Protein AF-A0A0F9FP12-F1 (afdb_monomer_lite)

InterPro domains:
  IPR004843 Calcineurin-like, phosphoesterase domain [PF00149] (8-113)
  IPR029052 Metallo-dependent phosphatase-like [G3DSA:3.60.21.10] (6-139)
  IPR029052 Metallo-dependent phosphatase-like [SSF56300] (8-132)

Radius of gyration: 15.62 Å; chains: 1; bounding box: 37×30×53 Å

pLDDT: mean 89.85, std 11.77, range [46.78, 98.56]

Organism: NCBI:txid412755

Sequence (145 aa):
MRGGYHAVILSDVHVDRKGTTSEYRVAKNYIKRNKPDKIVLAGDFAENEPLSHWLLSKKVRIKSSTHKDECSAIKKELDFLQKHCGQLIYLEGNHENWTLQYLEEHPELEGIIDYPSMLNLDERGVEWVPQHELYWLGKLAVTHG

Structure (mmCIF, N/CA/C/O backbone):
data_AF-A0A0F9FP12-F1
#
_entry.id   AF-A0A0F9FP12-F1
#
loop_
_atom_site.group_PDB
_atom_site.id
_atom_site.type_symbol
_atom_site.label_atom_id
_atom_site.label_alt_id
_atom_site.label_comp_id
_atom_site.label_asym_id
_atom_site.label_entity_id
_atom_site.label_seq_id
_atom_site.pdbx_PDB_ins_code
_atom_site.Cartn_x
_atom_site.Cartn_y
_atom_site.Cartn_z
_atom_site.occupancy
_atom_site.B_iso_or_equiv
_atom_site.auth_seq_id
_atom_site.auth_comp_id
_atom_site.auth_asym_id
_atom_site.auth_atom_id
_atom_site.pdbx_PDB_model_num
ATOM 1 N N .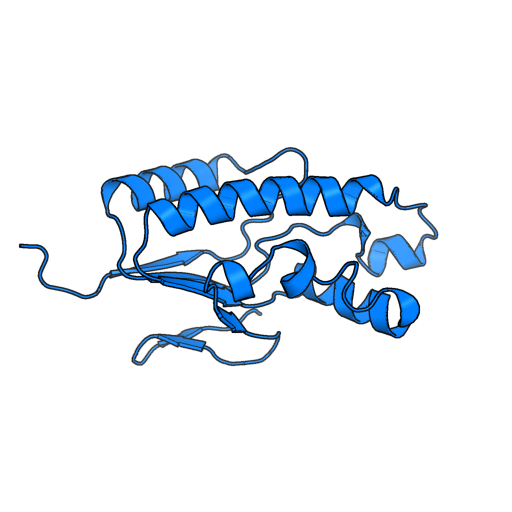 MET A 1 1 ? -15.303 3.713 27.705 1.00 46.78 1 MET A N 1
ATOM 2 C CA . MET A 1 1 ? -14.960 2.573 26.827 1.00 46.78 1 MET A CA 1
ATOM 3 C C . MET A 1 1 ? -15.576 2.862 25.467 1.00 46.78 1 MET A C 1
ATOM 5 O O . MET A 1 1 ? -16.754 3.195 25.447 1.00 46.78 1 MET A O 1
ATOM 9 N N . ARG A 1 2 ? -14.812 2.855 24.366 1.00 56.12 2 ARG A N 1
ATOM 10 C CA . ARG A 1 2 ? -15.412 2.955 23.023 1.00 56.12 2 ARG A CA 1
ATOM 11 C C . ARG A 1 2 ? -16.022 1.589 22.706 1.00 56.12 2 ARG A C 1
ATOM 13 O O . ARG A 1 2 ? -15.288 0.619 22.593 1.00 56.12 2 ARG A O 1
ATOM 20 N N . GLY A 1 3 ? -17.350 1.509 22.712 1.00 62.91 3 GLY A N 1
ATOM 21 C CA . GLY A 1 3 ? -18.097 0.296 22.388 1.00 62.91 3 GLY A CA 1
ATOM 22 C C . GLY A 1 3 ? -18.523 0.346 20.929 1.00 62.91 3 GLY A C 1
ATOM 23 O O . GLY A 1 3 ? -19.488 1.029 20.603 1.00 62.91 3 GLY A O 1
ATOM 24 N N . GLY A 1 4 ? -17.778 -0.325 20.059 1.00 82.00 4 GLY A N 1
ATOM 25 C CA . GLY A 1 4 ? -18.050 -0.396 18.626 1.00 82.00 4 GLY A CA 1
ATOM 26 C C . GLY A 1 4 ? -16.798 -0.807 17.862 1.00 82.00 4 GLY A C 1
ATOM 27 O O . GLY A 1 4 ? -15.695 -0.571 18.339 1.00 82.00 4 GLY A O 1
ATOM 28 N N . TYR A 1 5 ? -16.978 -1.437 16.704 1.00 89.62 5 TYR A N 1
ATOM 29 C CA . TYR A 1 5 ? -15.904 -1.706 15.750 1.00 89.62 5 TYR A CA 1
ATOM 30 C C . TYR A 1 5 ? -15.767 -0.502 14.815 1.00 89.62 5 TYR A C 1
ATOM 32 O O . TYR A 1 5 ? -16.754 -0.080 14.209 1.00 89.62 5 TYR A O 1
ATOM 40 N N . HIS A 1 6 ? -14.570 0.066 14.711 1.00 93.75 6 HIS A N 1
ATOM 41 C CA . HIS A 1 6 ? -14.295 1.260 13.919 1.00 93.75 6 HIS A CA 1
ATOM 42 C C . HIS A 1 6 ? -13.341 0.923 12.779 1.00 93.75 6 HIS A C 1
ATOM 44 O O . HIS A 1 6 ? -12.194 0.540 13.006 1.00 93.75 6 HIS A O 1
ATOM 50 N N . ALA A 1 7 ? -13.794 1.145 11.551 1.00 96.75 7 ALA A N 1
ATOM 51 C CA . ALA A 1 7 ? -12.960 1.034 10.368 1.00 96.75 7 ALA A CA 1
ATOM 52 C C . ALA A 1 7 ? -12.808 2.391 9.679 1.00 96.75 7 ALA A C 1
ATOM 54 O O . ALA A 1 7 ? -13.719 3.221 9.711 1.00 96.75 7 ALA A O 1
ATOM 55 N N . VAL A 1 8 ? -11.657 2.602 9.047 1.00 97.88 8 VAL A N 1
ATOM 56 C CA . VAL A 1 8 ? -11.418 3.713 8.121 1.00 97.88 8 VAL A CA 1
ATOM 57 C C . VAL A 1 8 ? -11.135 3.121 6.748 1.00 97.88 8 VAL A C 1
ATOM 59 O O . VAL A 1 8 ? -10.309 2.222 6.626 1.00 97.88 8 VAL A O 1
ATOM 62 N N . ILE A 1 9 ? -11.820 3.629 5.731 1.00 98.00 9 ILE A N 1
ATOM 63 C CA . ILE A 1 9 ? -11.599 3.259 4.334 1.00 98.00 9 ILE A CA 1
ATOM 64 C C . ILE A 1 9 ? -10.950 4.462 3.651 1.00 98.00 9 ILE A C 1
ATOM 66 O O . ILE A 1 9 ? -11.430 5.587 3.805 1.00 98.00 9 ILE A O 1
ATOM 70 N N . LEU A 1 10 ? -9.838 4.229 2.964 1.00 97.88 10 LEU A N 1
ATOM 71 C CA . LEU A 1 10 ? -9.094 5.222 2.198 1.00 97.88 10 LEU A CA 1
ATOM 72 C C . LEU A 1 10 ? -9.067 4.755 0.747 1.00 97.88 10 LEU A C 1
ATOM 74 O O . LEU A 1 10 ? -8.600 3.654 0.499 1.00 97.88 10 LEU A O 1
ATOM 78 N N . SER A 1 11 ? -9.557 5.573 -0.173 1.00 96.06 11 SER A N 1
ATOM 79 C CA . SER A 1 11 ? -9.579 5.294 -1.614 1.00 96.06 11 SER A CA 1
ATOM 80 C C . SER A 1 11 ? -8.798 6.389 -2.325 1.00 96.06 11 SER A C 1
ATOM 82 O O . SER A 1 11 ? -8.838 7.530 -1.844 1.00 96.06 11 SER A O 1
ATOM 84 N N . ASP A 1 12 ? -8.110 6.051 -3.417 1.00 96.12 12 ASP A N 1
ATOM 85 C CA . ASP A 1 12 ? -7.528 7.020 -4.357 1.00 96.12 12 ASP A CA 1
ATOM 86 C C . ASP A 1 12 ? -6.625 8.041 -3.641 1.00 96.12 12 ASP A C 1
ATOM 88 O O . ASP A 1 12 ? -6.796 9.263 -3.715 1.00 96.12 12 ASP A O 1
ATOM 92 N N . VAL A 1 13 ? -5.685 7.535 -2.836 1.00 96.56 13 VAL A N 1
ATOM 93 C CA . VAL A 1 13 ? -4.777 8.387 -2.048 1.00 96.56 13 VAL A CA 1
ATOM 94 C C . VAL A 1 13 ? -3.612 8.892 -2.895 1.00 96.56 13 VAL A C 1
ATOM 96 O O . VAL A 1 13 ? -3.126 9.995 -2.622 1.00 96.56 13 VAL A O 1
ATOM 99 N N . HIS A 1 14 ? -3.183 8.119 -3.899 1.00 95.00 14 HIS A N 1
ATOM 100 C CA . HIS A 1 14 ? -2.146 8.501 -4.861 1.00 95.00 14 HIS A CA 1
ATOM 101 C C . HIS A 1 14 ? -0.844 8.989 -4.200 1.00 95.00 14 HIS A C 1
ATOM 103 O O . HIS A 1 14 ? -0.394 10.125 -4.379 1.00 95.00 14 HIS A O 1
ATOM 109 N N . VAL A 1 15 ? -0.235 8.138 -3.369 1.00 94.44 15 VAL A N 1
ATOM 110 C CA . VAL A 1 15 ? 1.094 8.396 -2.802 1.00 94.44 15 VAL A CA 1
ATOM 111 C C . VAL A 1 15 ? 2.132 8.272 -3.913 1.00 94.44 15 VAL A C 1
ATOM 113 O O . VAL A 1 15 ? 2.321 7.197 -4.481 1.00 94.44 15 VAL A O 1
ATOM 116 N N . ASP A 1 16 ? 2.848 9.365 -4.171 1.00 90.38 16 ASP A N 1
ATOM 117 C CA . ASP A 1 16 ? 3.940 9.415 -5.138 1.00 90.38 16 ASP A CA 1
ATOM 118 C C . ASP A 1 16 ? 5.302 9.556 -4.429 1.00 90.38 16 ASP A C 1
ATOM 120 O O . ASP A 1 16 ? 5.424 9.687 -3.205 1.00 90.38 16 ASP A O 1
ATOM 124 N N . ARG A 1 17 ? 6.382 9.594 -5.214 1.00 85.94 17 ARG A N 1
ATOM 125 C CA . ARG A 1 17 ? 7.741 9.832 -4.688 1.00 85.94 17 ARG A CA 1
ATOM 126 C C . ARG A 1 17 ? 7.929 11.181 -3.973 1.00 85.94 17 ARG A C 1
ATOM 128 O O . ARG A 1 17 ? 8.894 11.339 -3.225 1.00 85.94 17 ARG A O 1
ATOM 135 N N . LYS A 1 18 ? 7.095 12.190 -4.253 1.00 86.06 18 LYS A N 1
ATOM 136 C CA . LYS A 1 18 ? 7.141 13.512 -3.600 1.00 86.06 18 LYS A CA 1
ATOM 137 C C . LYS A 1 18 ? 6.404 13.479 -2.260 1.00 86.06 18 LYS A C 1
ATOM 139 O O . LYS A 1 18 ? 6.625 14.365 -1.431 1.00 86.06 18 LYS A O 1
ATOM 144 N N . GLY A 1 19 ? 5.599 12.447 -2.022 1.00 85.75 19 GLY A N 1
ATOM 145 C CA . GLY A 1 19 ? 4.961 12.137 -0.757 1.00 85.75 19 GLY A CA 1
ATOM 146 C C . GLY A 1 19 ? 3.446 12.134 -0.888 1.00 85.75 19 GLY A C 1
ATOM 147 O O . GLY A 1 19 ? 2.880 11.532 -1.789 1.00 85.75 19 GLY A O 1
ATOM 148 N N . THR A 1 20 ? 2.781 12.775 0.070 1.00 90.81 20 THR A N 1
ATOM 149 C CA . THR A 1 20 ? 1.327 12.690 0.213 1.00 90.81 20 THR A CA 1
ATOM 150 C C . THR A 1 20 ? 0.639 14.039 0.074 1.00 90.81 20 THR A C 1
ATOM 152 O O . THR A 1 20 ? 1.201 15.075 0.446 1.00 90.81 20 THR A O 1
ATOM 155 N N . THR A 1 21 ? -0.630 14.015 -0.320 1.00 91.00 21 THR A N 1
ATOM 156 C CA . THR A 1 21 ? -1.489 15.199 -0.442 1.00 91.00 21 THR A CA 1
ATOM 157 C C . THR A 1 21 ? -1.837 15.846 0.904 1.00 91.00 21 THR A C 1
ATOM 159 O O . THR A 1 21 ? -1.604 15.303 1.992 1.00 91.00 21 THR A O 1
ATOM 162 N N . SER A 1 22 ? -2.391 17.060 0.853 1.00 92.19 22 SER A N 1
ATOM 163 C CA . SER A 1 22 ? -2.772 17.810 2.051 1.00 92.19 22 SER A CA 1
ATOM 164 C C . SER A 1 22 ? -4.004 17.227 2.750 1.00 92.19 22 SER A C 1
ATOM 166 O O . SER A 1 22 ? -4.091 17.245 3.979 1.00 92.19 22 SER A O 1
ATOM 168 N N . GLU A 1 23 ? -4.887 16.652 1.948 1.00 92.94 23 GLU A N 1
ATOM 169 C CA . GLU A 1 23 ? -6.145 15.990 2.237 1.00 92.94 23 GLU A CA 1
ATOM 170 C C . GLU A 1 23 ? -5.872 14.711 3.026 1.00 92.94 23 GLU A C 1
ATOM 172 O O . GLU A 1 23 ? -6.403 14.517 4.124 1.00 92.94 23 GLU A O 1
ATOM 177 N N . TYR A 1 24 ? -4.920 13.901 2.553 1.00 96.12 24 TYR A N 1
ATOM 178 C CA . TYR A 1 24 ? -4.503 12.702 3.268 1.00 96.12 24 TYR A CA 1
ATOM 179 C C . TYR A 1 24 ? -3.909 13.021 4.648 1.00 96.12 24 TYR A C 1
ATOM 181 O O . TYR A 1 24 ? -4.150 12.294 5.612 1.00 96.12 24 TYR A O 1
ATOM 189 N N . ARG A 1 25 ? -3.226 14.164 4.833 1.00 94.94 25 ARG A N 1
ATOM 190 C CA . ARG A 1 25 ? -2.749 14.571 6.175 1.00 94.94 25 ARG A CA 1
ATOM 191 C C . ARG A 1 25 ? -3.893 14.786 7.170 1.00 94.94 25 ARG A C 1
ATOM 193 O O . ARG A 1 25 ? -3.712 14.533 8.364 1.00 94.94 25 ARG A O 1
ATOM 200 N N . VAL A 1 26 ? -5.067 15.228 6.715 1.00 96.69 26 VAL A N 1
ATOM 201 C CA . VAL A 1 26 ? -6.259 15.346 7.572 1.00 96.69 26 VAL A CA 1
ATOM 202 C C . VAL A 1 26 ? -6.739 13.958 7.996 1.00 96.69 26 VAL A C 1
ATOM 204 O O . VAL A 1 26 ? -6.952 13.730 9.191 1.00 96.69 26 VAL A O 1
ATOM 207 N N . ALA A 1 27 ? -6.806 13.007 7.059 1.00 97.38 27 ALA A N 1
ATOM 208 C CA . ALA A 1 27 ? -7.134 11.613 7.354 1.00 97.38 27 ALA A CA 1
ATOM 209 C C . ALA A 1 27 ? -6.129 10.981 8.337 1.00 97.38 27 ALA A C 1
ATOM 211 O O . ALA A 1 27 ? -6.533 10.395 9.343 1.00 97.38 27 ALA A O 1
ATOM 212 N N . LYS A 1 28 ? -4.819 11.201 8.148 1.00 98.00 28 LYS A N 1
ATOM 213 C CA . LYS A 1 28 ? -3.766 10.760 9.085 1.00 98.00 28 LYS A CA 1
ATOM 214 C C . LYS A 1 28 ? -3.985 11.301 10.498 1.00 98.00 28 LYS A C 1
ATOM 216 O O . LYS A 1 28 ? -3.848 10.565 11.476 1.00 98.00 28 LYS A O 1
ATOM 221 N N . ASN A 1 29 ? -4.358 12.574 10.634 1.00 97.94 29 ASN A N 1
ATOM 222 C CA . ASN A 1 29 ? -4.670 13.159 11.940 1.00 97.94 29 ASN A CA 1
ATOM 223 C C . ASN A 1 29 ? -5.894 12.501 12.592 1.00 97.94 29 ASN A C 1
ATOM 225 O O . ASN A 1 29 ? -5.884 12.269 13.804 1.00 97.94 29 ASN A O 1
ATOM 229 N N . TYR A 1 30 ? -6.924 12.175 11.808 1.00 97.62 30 TYR A N 1
ATOM 230 C CA . TYR A 1 30 ? -8.081 11.424 12.291 1.00 97.62 30 TYR A CA 1
ATOM 231 C C . TYR A 1 30 ? -7.683 10.017 12.757 1.00 97.62 30 TYR A C 1
ATOM 233 O O . TYR A 1 30 ? -8.012 9.643 13.885 1.00 97.62 30 TYR A O 1
ATOM 241 N N . ILE A 1 31 ? -6.925 9.275 11.944 1.00 98.12 31 ILE A N 1
ATOM 242 C CA . ILE A 1 31 ? -6.434 7.921 12.245 1.00 98.12 31 ILE A CA 1
ATOM 243 C C . ILE A 1 31 ? -5.605 7.924 13.532 1.00 98.12 31 ILE A C 1
ATOM 245 O O . ILE A 1 31 ? -5.899 7.177 14.462 1.00 98.12 31 ILE A O 1
ATOM 249 N N . LYS A 1 32 ? -4.639 8.840 13.654 1.00 98.00 32 LYS A N 1
ATOM 250 C CA . LYS A 1 32 ? -3.778 8.960 14.840 1.00 98.00 32 LYS A CA 1
ATOM 251 C C . LYS A 1 32 ? -4.567 9.203 16.130 1.00 98.00 32 LYS A C 1
ATOM 253 O O . LYS A 1 32 ? -4.201 8.679 17.182 1.00 98.00 32 LYS A O 1
ATOM 258 N N . ARG A 1 33 ? -5.620 10.026 16.066 1.00 97.19 33 ARG A N 1
ATOM 259 C CA . ARG A 1 33 ? -6.465 10.366 17.224 1.00 97.19 33 ARG A CA 1
ATOM 260 C C . ARG A 1 33 ? -7.426 9.242 17.588 1.00 97.19 33 ARG A C 1
ATOM 262 O O . ARG A 1 33 ? -7.670 9.021 18.769 1.00 97.19 33 ARG A O 1
ATOM 269 N N . ASN A 1 34 ? -7.995 8.574 16.587 1.00 96.00 34 ASN A N 1
ATOM 270 C CA . ASN A 1 34 ? -9.095 7.639 16.794 1.00 96.00 34 ASN A CA 1
ATOM 271 C C . ASN A 1 34 ? -8.670 6.179 16.886 1.00 96.00 34 ASN A C 1
ATOM 273 O O . ASN A 1 34 ? -9.420 5.419 17.489 1.00 96.00 34 ASN A O 1
ATOM 277 N N . LYS A 1 35 ? -7.502 5.830 16.337 1.00 96.69 35 LYS A N 1
ATOM 278 C CA . LYS A 1 35 ? -6.926 4.483 16.307 1.00 96.69 35 LYS A CA 1
ATOM 279 C C . LYS A 1 35 ? -7.953 3.412 15.909 1.00 96.69 35 LYS A C 1
ATOM 281 O O . LYS A 1 35 ? -8.401 2.673 16.783 1.00 96.69 35 LYS A O 1
ATOM 286 N N . PRO A 1 36 ? -8.394 3.385 14.638 1.00 97.25 36 PRO A N 1
ATOM 287 C CA . PRO A 1 36 ? -9.400 2.426 14.193 1.00 97.25 36 PRO A CA 1
ATOM 288 C C . PRO A 1 36 ? -8.916 0.981 14.362 1.00 97.25 36 PRO A C 1
ATOM 290 O O . PRO A 1 36 ? -7.723 0.694 14.279 1.00 97.25 36 PRO A O 1
ATOM 293 N N . ASP A 1 37 ? -9.855 0.059 14.539 1.00 97.50 37 ASP A N 1
ATOM 294 C CA . ASP A 1 37 ? -9.566 -1.374 14.603 1.00 97.50 37 ASP A CA 1
ATOM 295 C C . ASP A 1 37 ? -9.049 -1.882 13.255 1.00 97.50 37 ASP A C 1
ATOM 297 O O . ASP A 1 37 ? -8.182 -2.754 13.208 1.00 97.50 37 ASP A O 1
ATOM 301 N N . LYS A 1 38 ? -9.544 -1.299 12.156 1.00 97.69 38 LYS A N 1
ATOM 302 C CA . LYS A 1 38 ? -9.143 -1.658 10.798 1.00 97.69 38 LYS A CA 1
ATOM 303 C C . LYS A 1 38 ? -8.991 -0.451 9.885 1.00 97.69 38 LYS A C 1
ATOM 305 O O . LYS A 1 38 ? -9.777 0.496 9.947 1.00 97.69 38 LYS A O 1
ATOM 310 N N . ILE A 1 39 ? -7.999 -0.513 9.010 1.00 98.56 39 ILE A N 1
ATOM 311 C CA . ILE A 1 39 ? -7.864 0.378 7.862 1.00 98.56 39 ILE A CA 1
ATOM 312 C C . ILE A 1 39 ? -7.936 -0.466 6.595 1.00 98.56 39 ILE A C 1
ATOM 314 O O . ILE A 1 39 ? -7.295 -1.512 6.516 1.00 98.56 39 ILE A O 1
ATOM 318 N N . VAL A 1 40 ? -8.728 -0.013 5.628 1.00 98.44 40 VAL A N 1
ATOM 319 C CA . VAL A 1 40 ? -8.822 -0.601 4.290 1.00 98.44 40 VAL A CA 1
ATOM 320 C C . VAL A 1 40 ? -8.338 0.444 3.293 1.00 98.44 40 VAL A C 1
ATOM 322 O O . VAL A 1 40 ? -8.938 1.514 3.196 1.00 98.44 40 VAL A O 1
ATOM 325 N N . LEU A 1 41 ? -7.245 0.152 2.594 1.00 98.44 41 LEU A N 1
ATOM 326 C CA . LEU A 1 41 ? -6.831 0.882 1.398 1.00 98.44 41 LEU A CA 1
ATOM 327 C C . LEU A 1 41 ? -7.620 0.277 0.238 1.00 98.44 41 LEU A C 1
ATOM 329 O O . LEU A 1 41 ? -7.439 -0.896 -0.059 1.00 98.44 41 LEU A O 1
ATOM 333 N N . ALA A 1 42 ? -8.559 1.025 -0.322 1.00 97.62 42 ALA A N 1
ATOM 334 C CA . ALA A 1 42 ? -9.566 0.556 -1.267 1.00 97.62 42 ALA A CA 1
ATOM 335 C C . ALA A 1 42 ? -9.151 0.787 -2.730 1.00 97.62 42 ALA A C 1
ATOM 337 O O . ALA A 1 42 ? -9.992 1.164 -3.533 1.00 97.62 42 ALA A O 1
ATOM 338 N N . GLY A 1 43 ? -7.876 0.553 -3.047 1.00 96.75 43 GLY A N 1
ATOM 339 C CA . GLY A 1 43 ? -7.298 0.808 -4.366 1.00 96.75 43 GLY A CA 1
ATOM 340 C C . GLY A 1 43 ? -6.646 2.183 -4.508 1.00 96.75 43 GLY A C 1
ATOM 341 O O . GLY A 1 43 ? -6.898 3.101 -3.716 1.00 96.75 43 GLY A O 1
ATOM 342 N N . ASP A 1 44 ? -5.756 2.278 -5.499 1.00 96.38 44 ASP A N 1
ATOM 343 C CA . ASP A 1 44 ? -5.056 3.488 -5.940 1.00 96.38 44 ASP A CA 1
ATOM 344 C C . ASP A 1 44 ? -4.406 4.253 -4.774 1.00 96.38 44 ASP A C 1
ATOM 346 O O . ASP A 1 44 ? -4.499 5.477 -4.609 1.00 96.38 44 ASP A O 1
ATOM 350 N N . PHE A 1 45 ? -3.743 3.501 -3.895 1.00 97.12 45 PHE A N 1
ATOM 351 C CA . PHE A 1 45 ? -2.963 4.091 -2.815 1.00 97.12 45 PHE A CA 1
ATOM 352 C C . PHE A 1 45 ? -1.583 4.528 -3.314 1.00 97.12 45 PHE A C 1
ATOM 354 O O . PHE A 1 45 ? -1.033 5.505 -2.805 1.00 97.12 45 PHE A O 1
ATOM 361 N N . ALA A 1 46 ? -1.042 3.840 -4.313 1.00 94.75 46 ALA A N 1
ATOM 362 C CA . ALA A 1 46 ? 0.134 4.194 -5.083 1.00 94.75 46 ALA A CA 1
ATOM 363 C C . ALA A 1 46 ? -0.252 4.992 -6.334 1.00 94.75 46 ALA A C 1
ATOM 365 O O . ALA A 1 46 ? -1.245 4.702 -6.992 1.00 94.75 46 ALA A O 1
ATOM 366 N N . GLU A 1 47 ? 0.560 5.986 -6.694 1.00 91.25 47 GLU A N 1
ATOM 367 C CA . GLU A 1 47 ? 0.358 6.719 -7.945 1.00 91.25 47 GLU A CA 1
ATOM 368 C C . GLU A 1 47 ? 0.808 5.909 -9.167 1.00 91.25 47 GLU A C 1
ATOM 370 O O . GLU A 1 47 ? 0.147 5.950 -10.195 1.00 91.25 47 GLU A O 1
ATOM 375 N N . ASN A 1 48 ? 1.938 5.203 -9.096 1.00 84.88 48 ASN A N 1
ATOM 376 C CA . ASN A 1 48 ? 2.497 4.345 -10.145 1.00 84.88 48 ASN A CA 1
ATOM 377 C C . ASN A 1 48 ? 2.493 4.902 -11.589 1.00 84.88 48 ASN A C 1
ATOM 379 O O . ASN A 1 48 ? 2.634 4.147 -12.554 1.00 84.88 48 ASN A O 1
ATOM 383 N N . GLU A 1 49 ? 2.387 6.226 -11.769 1.00 78.88 49 GLU A N 1
ATOM 384 C CA . GLU A 1 49 ? 2.335 6.902 -13.073 1.00 78.88 49 GLU A CA 1
ATOM 385 C C . GLU A 1 49 ? 3.399 6.383 -14.060 1.00 78.88 49 GLU A C 1
ATOM 387 O O . GLU A 1 49 ? 3.063 6.172 -15.234 1.00 78.88 49 GLU A O 1
ATOM 392 N N . PRO A 1 50 ? 4.659 6.118 -13.639 1.00 72.38 50 PRO A N 1
ATOM 393 C CA . PRO A 1 50 ? 5.681 5.655 -14.559 1.00 72.38 50 PRO A CA 1
ATOM 394 C C . PRO A 1 50 ? 5.335 4.335 -15.248 1.00 72.38 50 PRO A C 1
ATOM 396 O O . PRO A 1 50 ? 5.648 4.209 -16.422 1.00 72.38 50 PRO A O 1
ATOM 399 N N . LEU A 1 51 ? 4.688 3.378 -14.584 1.00 76.00 51 LEU A N 1
ATOM 400 C CA . LEU A 1 51 ? 4.345 2.091 -15.202 1.00 76.00 51 LEU A CA 1
ATOM 401 C C . LEU A 1 51 ? 3.025 2.127 -15.980 1.00 76.00 51 LEU A C 1
ATOM 403 O O . LEU A 1 51 ? 2.647 1.125 -16.578 1.00 76.00 51 LEU A O 1
ATOM 407 N N . SER A 1 52 ? 2.349 3.276 -16.055 1.00 77.44 52 SER A N 1
ATOM 408 C CA . SER A 1 52 ? 1.103 3.380 -16.812 1.00 77.44 52 SER A CA 1
ATOM 409 C C . SER A 1 52 ? 1.291 3.044 -18.301 1.00 77.44 52 SER A C 1
ATOM 411 O O . SER A 1 52 ? 2.154 3.588 -19.005 1.00 77.44 52 SER A O 1
ATOM 413 N N . HIS A 1 53 ? 0.399 2.209 -18.837 1.00 69.75 53 HIS A N 1
ATOM 414 C CA . HIS A 1 53 ? 0.368 1.849 -20.267 1.00 69.75 53 HIS A CA 1
ATOM 415 C C . HIS A 1 53 ? 0.230 3.080 -21.183 1.00 69.75 53 HIS A C 1
ATOM 417 O O . HIS A 1 53 ? 0.714 3.103 -22.321 1.00 69.75 53 HIS A O 1
ATOM 423 N N . TRP A 1 54 ? -0.360 4.162 -20.667 1.00 67.56 54 TRP A N 1
ATOM 424 C CA . TRP A 1 54 ? -0.482 5.451 -21.351 1.00 67.56 54 TRP A CA 1
ATOM 425 C C . TRP A 1 54 ? 0.864 6.137 -21.614 1.00 67.56 54 TRP A C 1
ATOM 427 O O . TRP A 1 54 ? 1.006 6.842 -22.618 1.00 67.56 54 TRP A O 1
ATOM 437 N N . LEU A 1 55 ? 1.851 5.956 -20.732 1.00 65.12 55 LEU A N 1
ATOM 438 C CA . LEU A 1 55 ? 3.200 6.501 -20.899 1.00 65.12 55 LEU A CA 1
ATOM 439 C C . LEU A 1 55 ? 4.142 5.517 -21.596 1.00 65.12 55 LEU A C 1
ATOM 441 O O . LEU A 1 55 ? 4.966 5.946 -22.411 1.00 65.12 55 LEU A O 1
ATOM 445 N N . LEU A 1 56 ? 3.978 4.214 -21.354 1.00 65.31 56 LEU A N 1
ATOM 446 C CA . LEU A 1 56 ? 4.739 3.165 -22.040 1.00 65.31 56 LEU A CA 1
ATOM 447 C C . LEU A 1 56 ? 4.500 3.192 -23.554 1.00 65.31 56 LEU A C 1
ATOM 449 O O . LEU A 1 56 ? 5.455 3.171 -24.335 1.00 65.31 56 LEU A O 1
ATOM 453 N N . SER A 1 57 ? 3.249 3.392 -23.981 1.00 60.84 57 SER A N 1
ATOM 454 C CA . SER A 1 57 ? 2.893 3.550 -25.401 1.00 60.84 57 SER A CA 1
ATOM 455 C C . SER A 1 57 ? 3.577 4.752 -26.074 1.00 60.84 57 SER A C 1
ATOM 457 O O . SER A 1 57 ? 3.775 4.762 -27.291 1.00 60.84 57 SER A O 1
ATOM 459 N N . LYS A 1 58 ? 4.025 5.745 -25.291 1.00 60.31 58 LYS A N 1
ATOM 460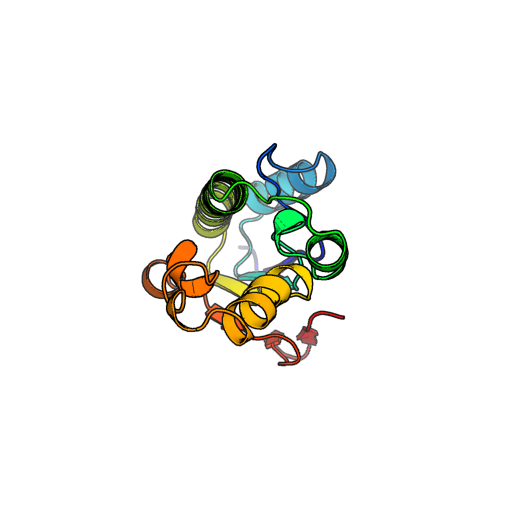 C CA . LYS A 1 58 ? 4.766 6.925 -25.766 1.00 60.31 58 LYS A CA 1
ATOM 461 C C . LYS A 1 58 ? 6.291 6.738 -25.762 1.00 60.31 58 LYS A C 1
ATOM 463 O O . LYS A 1 58 ? 7.009 7.692 -26.059 1.00 60.31 58 LYS A O 1
ATOM 468 N N . LYS A 1 59 ? 6.805 5.539 -25.444 1.00 57.84 59 LYS A N 1
ATOM 469 C CA . LYS A 1 59 ? 8.248 5.225 -25.334 1.00 57.84 59 LYS A CA 1
ATOM 470 C C . LYS A 1 59 ? 9.010 6.162 -24.385 1.00 57.84 59 LYS A C 1
ATOM 472 O O . LYS A 1 59 ? 10.204 6.419 -24.578 1.00 57.84 59 LYS A O 1
ATOM 477 N N . VAL A 1 60 ? 8.337 6.699 -23.367 1.00 58.41 60 VAL A N 1
ATOM 478 C CA . VAL A 1 60 ? 8.998 7.528 -22.355 1.00 58.41 60 VAL A CA 1
ATOM 479 C C . VAL A 1 60 ? 9.911 6.620 -21.535 1.00 58.41 60 VAL A C 1
ATOM 481 O O . VAL A 1 60 ? 9.462 5.637 -20.956 1.00 58.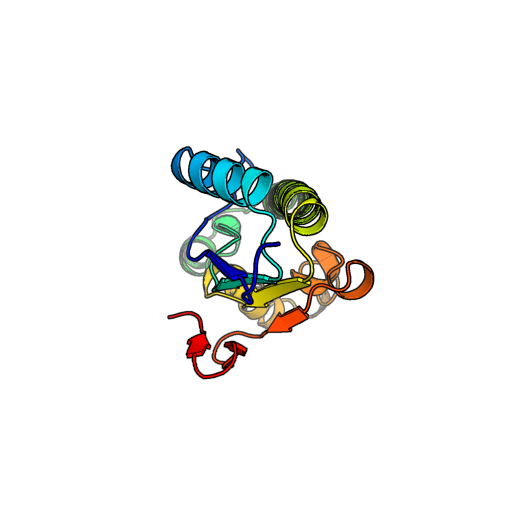41 60 VAL A O 1
ATOM 484 N N . ARG A 1 61 ? 11.215 6.923 -21.496 1.00 53.50 61 ARG A N 1
ATOM 485 C CA . ARG A 1 61 ? 12.170 6.169 -20.671 1.00 53.50 61 ARG A CA 1
ATOM 486 C C . ARG A 1 61 ? 11.875 6.420 -19.196 1.00 53.50 61 ARG A C 1
ATOM 488 O O . ARG A 1 61 ? 12.275 7.446 -18.644 1.00 53.50 61 ARG A O 1
ATOM 495 N N . ILE A 1 62 ? 11.209 5.466 -18.564 1.00 57.56 62 ILE A N 1
ATOM 496 C CA . ILE A 1 62 ? 10.989 5.458 -17.123 1.00 57.56 62 ILE A CA 1
ATOM 497 C C . ILE A 1 62 ? 12.317 5.150 -16.440 1.00 57.56 62 ILE A C 1
ATOM 499 O O . ILE A 1 62 ? 12.975 4.151 -16.727 1.00 57.56 62 ILE A O 1
ATOM 503 N N . LYS A 1 63 ? 12.750 6.031 -15.537 1.00 59.34 63 LYS A N 1
ATOM 504 C CA . LYS A 1 63 ? 13.891 5.723 -14.672 1.00 59.34 63 LYS A CA 1
ATOM 505 C C . LYS A 1 63 ? 13.419 4.732 -13.614 1.00 59.34 63 LYS A C 1
ATOM 507 O O . LYS A 1 63 ? 12.536 5.084 -12.835 1.00 59.34 63 LYS A O 1
ATOM 512 N N . SER A 1 64 ? 14.050 3.561 -13.542 1.00 56.38 64 SER A N 1
ATOM 513 C CA . SER A 1 64 ? 13.771 2.513 -12.544 1.00 56.38 64 SER A CA 1
ATOM 514 C C . SER A 1 64 ? 13.843 3.003 -11.092 1.00 56.38 64 SER A C 1
ATOM 516 O O . SER A 1 64 ? 13.159 2.471 -10.223 1.00 56.38 64 SER A O 1
ATOM 518 N N . SER A 1 65 ? 14.608 4.067 -10.822 1.00 60.75 65 SER A N 1
ATOM 519 C CA . SER A 1 65 ? 14.638 4.725 -9.510 1.00 60.75 65 SER A CA 1
ATOM 520 C C . SER A 1 65 ? 13.268 5.260 -9.074 1.00 60.75 65 SER A C 1
ATOM 522 O O . SER A 1 65 ? 13.005 5.341 -7.885 1.00 60.75 65 SER A O 1
ATOM 524 N N . THR A 1 66 ? 12.380 5.588 -10.016 1.00 76.38 66 THR A N 1
ATOM 525 C CA . THR A 1 66 ? 11.092 6.238 -9.726 1.00 76.38 66 THR A CA 1
ATOM 526 C C . THR A 1 66 ? 10.127 5.306 -8.992 1.00 76.38 66 THR A C 1
ATOM 528 O O . THR A 1 66 ? 9.576 5.719 -7.979 1.00 76.38 66 THR A O 1
ATOM 531 N N . HIS A 1 67 ? 9.996 4.049 -9.439 1.00 85.81 67 HIS A N 1
ATOM 532 C CA . HIS A 1 67 ? 9.141 3.042 -8.787 1.00 85.81 67 HIS A CA 1
ATOM 533 C C . HIS A 1 67 ? 9.639 2.714 -7.379 1.00 85.81 67 HIS A C 1
ATOM 535 O O . HIS A 1 67 ? 8.904 2.756 -6.400 1.00 85.81 67 HIS A O 1
ATOM 541 N N . LYS A 1 68 ? 10.950 2.487 -7.242 1.00 88.31 68 LYS A N 1
ATOM 542 C CA . LYS A 1 68 ? 11.566 2.183 -5.945 1.00 88.31 68 LYS A CA 1
ATOM 543 C C . LYS A 1 68 ? 11.431 3.330 -4.935 1.00 88.31 68 LYS A C 1
ATOM 545 O O . LYS A 1 68 ? 11.214 3.072 -3.746 1.00 88.31 68 LYS A O 1
ATOM 550 N N . ASP A 1 69 ? 11.579 4.576 -5.383 1.00 89.56 69 ASP A N 1
ATOM 551 C CA . ASP A 1 69 ? 11.400 5.759 -4.535 1.00 89.56 69 ASP A CA 1
ATOM 552 C C . ASP A 1 69 ? 9.940 5.892 -4.072 1.00 89.56 69 ASP A C 1
ATOM 554 O O . ASP A 1 69 ? 9.694 6.199 -2.903 1.00 89.56 69 ASP A O 1
ATOM 558 N N . GLU A 1 70 ? 8.977 5.593 -4.947 1.00 91.31 70 GLU A N 1
ATOM 559 C CA . GLU A 1 70 ? 7.552 5.558 -4.610 1.00 91.31 70 GLU A CA 1
ATOM 560 C C . GLU A 1 70 ? 7.227 4.444 -3.608 1.00 91.31 70 GLU A C 1
ATOM 562 O O . GLU A 1 70 ? 6.678 4.728 -2.543 1.00 91.31 70 GLU A O 1
ATOM 567 N N . CYS A 1 71 ? 7.665 3.203 -3.849 1.00 93.06 71 CYS A N 1
ATOM 568 C CA . CYS A 1 71 ? 7.510 2.114 -2.879 1.00 93.06 71 CYS A CA 1
ATOM 569 C C . CYS A 1 71 ? 8.127 2.477 -1.518 1.00 93.06 71 CYS A C 1
ATOM 571 O O . CYS A 1 71 ? 7.600 2.112 -0.468 1.00 93.06 71 CYS A O 1
ATOM 573 N N . SER A 1 72 ? 9.227 3.236 -1.508 1.00 93.94 72 SER A N 1
ATOM 574 C CA . SER A 1 72 ? 9.843 3.730 -0.271 1.00 93.94 72 SER A CA 1
ATOM 575 C C . SER A 1 72 ? 8.987 4.787 0.440 1.00 93.94 72 SER A C 1
ATOM 577 O O . SER A 1 72 ? 8.996 4.843 1.671 1.00 93.94 72 SER A O 1
ATOM 579 N N . ALA A 1 73 ? 8.254 5.628 -0.295 1.00 94.62 73 ALA A N 1
ATOM 580 C CA . ALA A 1 73 ? 7.272 6.550 0.273 1.00 94.62 73 ALA A CA 1
ATOM 581 C C . ALA A 1 73 ? 6.065 5.787 0.839 1.00 94.62 73 ALA A C 1
ATOM 583 O O . ALA A 1 73 ? 5.699 6.001 1.995 1.00 94.62 73 ALA A O 1
ATOM 584 N N . ILE A 1 74 ? 5.534 4.823 0.085 1.00 96.38 74 ILE A N 1
ATOM 585 C CA . ILE A 1 74 ? 4.417 3.968 0.505 1.00 96.38 74 ILE A CA 1
ATOM 586 C C . ILE A 1 74 ? 4.777 3.185 1.767 1.00 96.38 74 ILE A C 1
ATOM 588 O O . ILE A 1 74 ? 4.004 3.197 2.719 1.00 96.38 74 ILE A O 1
ATOM 592 N N . LYS A 1 75 ? 5.974 2.587 1.855 1.00 97.06 75 LYS A N 1
ATOM 593 C CA . LYS A 1 75 ? 6.437 1.892 3.073 1.00 97.06 75 LYS A CA 1
ATOM 594 C C . LYS A 1 75 ? 6.354 2.768 4.321 1.00 97.06 75 LYS A C 1
ATOM 596 O O . LYS A 1 75 ? 5.887 2.298 5.352 1.00 97.06 75 LYS A O 1
ATOM 601 N N . LYS A 1 76 ? 6.751 4.043 4.229 1.00 97.19 76 LYS A N 1
ATOM 602 C CA . LYS A 1 76 ? 6.655 4.990 5.357 1.00 97.19 76 LYS A CA 1
ATOM 603 C C . LYS A 1 76 ? 5.205 5.247 5.758 1.00 97.19 76 LYS A C 1
ATOM 605 O O . LYS A 1 76 ? 4.916 5.452 6.937 1.00 97.19 76 LYS A O 1
ATOM 610 N N . GLU A 1 77 ? 4.298 5.253 4.788 1.00 97.88 77 GLU A N 1
ATOM 611 C CA . GLU A 1 77 ? 2.873 5.404 5.047 1.00 97.88 77 GLU A CA 1
ATOM 612 C C . GLU A 1 77 ? 2.261 4.132 5.639 1.00 97.88 77 GLU A C 1
ATOM 614 O O . GLU A 1 77 ? 1.526 4.234 6.619 1.00 97.88 77 GLU A O 1
ATOM 619 N N . LEU A 1 78 ? 2.645 2.941 5.171 1.00 98.12 78 LEU A N 1
ATOM 620 C CA . LEU A 1 78 ? 2.265 1.678 5.810 1.00 98.12 78 LEU A CA 1
ATOM 621 C C . LEU A 1 78 ? 2.759 1.623 7.263 1.00 98.12 78 LEU A C 1
ATOM 623 O O . LEU A 1 78 ? 1.966 1.333 8.155 1.00 98.12 78 LEU A O 1
ATOM 627 N N . ASP A 1 79 ? 4.014 2.003 7.534 1.00 98.25 79 ASP A N 1
ATOM 628 C CA . ASP A 1 79 ? 4.556 2.080 8.900 1.00 98.25 79 ASP A CA 1
ATOM 629 C C . ASP A 1 79 ? 3.705 3.002 9.793 1.00 98.25 79 ASP A C 1
ATOM 631 O O . ASP A 1 79 ? 3.420 2.695 10.956 1.00 98.25 79 ASP A O 1
ATOM 635 N N . PHE A 1 80 ? 3.273 4.147 9.253 1.00 98.19 80 PHE A N 1
ATOM 636 C CA . PHE A 1 80 ? 2.389 5.072 9.956 1.00 98.19 80 PHE A CA 1
ATOM 637 C C . PHE A 1 80 ? 1.012 4.455 10.235 1.00 98.19 80 PHE A C 1
ATOM 639 O O . PHE A 1 80 ? 0.515 4.569 11.359 1.00 98.19 80 PHE A O 1
ATOM 646 N N . LEU A 1 81 ? 0.391 3.826 9.235 1.00 98.31 81 LEU A N 1
ATOM 647 C CA . LEU A 1 81 ? -0.944 3.241 9.348 1.00 98.31 81 LEU A CA 1
ATOM 648 C C . LEU A 1 81 ? -0.947 2.074 10.337 1.00 98.31 81 LEU A C 1
ATOM 650 O O . LEU A 1 81 ? -1.730 2.095 11.284 1.00 98.31 81 LEU A O 1
ATOM 654 N N . GLN A 1 82 ? -0.010 1.133 10.202 1.00 97.94 82 GLN A N 1
ATOM 655 C CA . GLN A 1 82 ? 0.116 -0.037 11.080 1.00 97.94 82 GLN A CA 1
ATOM 656 C C . GLN A 1 82 ? 0.387 0.347 12.540 1.00 97.94 82 GLN A C 1
ATOM 658 O O . GLN A 1 82 ? -0.094 -0.303 13.462 1.00 97.94 82 GLN A O 1
ATOM 663 N N . LYS A 1 83 ? 1.093 1.458 12.786 1.00 98.19 83 LYS A N 1
ATOM 664 C CA . LYS A 1 83 ? 1.277 2.001 14.142 1.00 98.19 83 LYS A CA 1
ATOM 665 C C . LYS A 1 83 ? -0.027 2.508 14.776 1.00 98.19 83 LYS A C 1
ATOM 667 O O . LYS A 1 83 ? -0.103 2.693 15.997 1.00 98.19 83 LYS A O 1
ATOM 672 N N . HIS A 1 84 ? -1.028 2.820 13.960 1.00 98.12 84 HIS A N 1
ATOM 673 C CA . HIS A 1 84 ? -2.244 3.509 14.372 1.00 98.12 84 HIS A CA 1
ATOM 674 C C . HIS A 1 84 ? -3.535 2.736 14.081 1.00 98.12 84 HIS A C 1
ATOM 676 O O . HIS A 1 84 ? -4.601 3.284 14.350 1.00 98.12 84 HIS A O 1
ATOM 682 N N . CYS A 1 85 ? -3.469 1.484 13.629 1.00 97.31 85 CYS A N 1
ATOM 683 C CA . CYS A 1 85 ? -4.628 0.602 13.506 1.00 97.31 85 CYS A CA 1
ATOM 684 C C . CYS A 1 85 ? -4.349 -0.813 14.020 1.00 97.31 85 CYS A C 1
ATOM 686 O O . CYS A 1 85 ? -3.196 -1.185 14.217 1.00 97.31 85 CYS A O 1
ATOM 688 N N . GLY A 1 86 ? -5.407 -1.597 14.241 1.00 95.94 86 GLY A N 1
ATOM 689 C CA . GLY A 1 86 ? -5.282 -3.012 14.608 1.00 95.94 86 GLY A CA 1
ATOM 690 C C . GLY A 1 86 ? -4.938 -3.915 13.420 1.00 95.94 86 GLY A C 1
ATOM 691 O O . GLY A 1 86 ? -4.063 -4.767 13.530 1.00 95.94 86 GLY A O 1
ATOM 692 N N . GLN A 1 87 ? -5.599 -3.708 12.280 1.00 97.31 87 GLN A N 1
ATOM 693 C CA . GLN A 1 87 ? -5.392 -4.471 11.046 1.00 97.31 87 GLN A CA 1
ATOM 694 C C . GLN A 1 87 ? -5.376 -3.538 9.830 1.00 97.31 87 GLN A C 1
ATOM 696 O O . GLN A 1 87 ? -6.164 -2.593 9.766 1.00 97.31 87 GLN A O 1
ATOM 701 N N . LEU A 1 88 ? -4.504 -3.820 8.861 1.00 98.44 88 LEU A N 1
ATOM 702 C CA . LEU A 1 88 ? -4.414 -3.094 7.596 1.00 98.44 88 LEU A CA 1
ATOM 703 C C . LEU A 1 88 ? -4.681 -4.054 6.435 1.00 98.44 88 LEU A C 1
ATOM 705 O O . LEU A 1 88 ? -4.077 -5.122 6.366 1.00 98.44 88 LEU A O 1
ATOM 709 N N . ILE A 1 89 ? -5.590 -3.655 5.553 1.00 98.31 89 ILE A N 1
ATOM 710 C CA . ILE A 1 89 ? -5.959 -4.360 4.325 1.00 98.31 89 ILE A CA 1
ATOM 711 C C . ILE A 1 89 ? -5.611 -3.450 3.156 1.00 98.31 89 ILE A C 1
ATOM 713 O O . ILE A 1 89 ? -5.873 -2.246 3.230 1.00 98.31 89 ILE A O 1
ATOM 717 N N . TYR A 1 90 ? -5.047 -4.014 2.099 1.00 98.44 90 TYR A N 1
ATOM 718 C CA . TYR A 1 90 ? -4.665 -3.294 0.899 1.00 98.44 90 TYR A CA 1
ATOM 719 C C . TYR A 1 90 ? -5.289 -3.969 -0.322 1.00 98.44 90 TYR A C 1
ATOM 721 O O . TYR A 1 90 ? -4.860 -5.038 -0.739 1.00 98.44 90 TYR A O 1
ATOM 729 N N . LEU A 1 91 ? -6.332 -3.341 -0.859 1.00 98.12 91 LEU A N 1
ATOM 730 C CA . LEU A 1 91 ? -6.922 -3.698 -2.139 1.00 98.12 91 LEU A CA 1
ATOM 731 C C . LEU A 1 91 ? -6.110 -3.049 -3.253 1.00 98.12 91 LEU A C 1
ATOM 733 O O . LEU A 1 91 ? -5.792 -1.862 -3.185 1.00 98.12 91 LEU A O 1
ATOM 737 N N . GLU A 1 92 ? -5.809 -3.839 -4.268 1.00 97.12 92 GLU A N 1
ATOM 738 C CA . GLU A 1 92 ? -5.182 -3.400 -5.501 1.00 97.12 92 GLU A CA 1
ATOM 739 C C . GLU A 1 92 ? -6.149 -2.530 -6.310 1.00 97.12 92 GLU A C 1
ATOM 741 O O . GLU A 1 92 ? -7.288 -2.930 -6.578 1.00 97.12 92 GLU A O 1
ATOM 746 N N . GLY A 1 93 ? -5.694 -1.342 -6.705 1.00 96.50 93 GLY A N 1
ATOM 747 C CA . GLY A 1 93 ? -6.370 -0.511 -7.685 1.00 96.50 93 GLY A CA 1
ATOM 748 C C . GLY A 1 93 ? -5.768 -0.652 -9.078 1.00 96.50 93 GLY A C 1
ATOM 749 O O . GLY A 1 93 ? -4.846 -1.438 -9.325 1.00 96.50 93 GLY A O 1
ATOM 750 N N . ASN A 1 94 ? -6.297 0.110 -10.034 1.00 93.88 94 ASN A N 1
ATOM 751 C CA . ASN A 1 94 ? -5.783 0.064 -11.399 1.00 93.88 94 ASN A CA 1
ATOM 752 C C . ASN A 1 94 ? -4.372 0.654 -11.505 1.00 93.88 94 ASN A C 1
ATOM 754 O O . ASN A 1 94 ? -3.632 0.251 -12.402 1.00 93.88 94 ASN A O 1
ATOM 758 N N . HIS A 1 95 ? -3.994 1.580 -10.619 1.00 93.25 95 HIS A N 1
ATOM 759 C CA . HIS A 1 95 ? -2.643 2.135 -10.579 1.00 93.25 95 HIS A CA 1
ATOM 760 C C . HIS A 1 95 ? -1.625 1.069 -10.159 1.00 93.25 95 HIS A C 1
ATOM 762 O O . HIS A 1 95 ? -0.582 0.920 -10.800 1.00 93.25 95 HIS A O 1
ATOM 768 N N . GLU A 1 96 ? -1.929 0.255 -9.146 1.00 93.69 96 GLU A N 1
ATOM 769 C CA . GLU A 1 96 ? -1.046 -0.845 -8.759 1.00 93.69 96 GLU A CA 1
ATOM 770 C C . GLU A 1 96 ? -0.965 -1.933 -9.844 1.00 93.69 96 GLU A C 1
ATOM 772 O O . GLU A 1 96 ? 0.145 -2.376 -10.176 1.00 93.69 96 GLU A O 1
ATOM 777 N N . ASN A 1 97 ? -2.105 -2.276 -10.463 1.00 92.69 97 ASN A N 1
ATOM 778 C CA . ASN A 1 97 ? -2.217 -3.315 -11.495 1.00 92.69 97 ASN A CA 1
ATOM 779 C C . ASN A 1 97 ? -1.415 -3.011 -12.780 1.00 92.69 97 ASN A C 1
ATOM 781 O O . ASN A 1 97 ? -1.063 -3.925 -13.527 1.00 92.69 97 ASN A O 1
ATOM 785 N N . TRP A 1 98 ? -1.038 -1.754 -13.043 1.00 91.06 98 TRP A N 1
ATOM 786 C CA . TRP A 1 98 ? -0.094 -1.445 -14.132 1.00 91.06 98 TRP A CA 1
ATOM 787 C C . TRP A 1 98 ? 1.238 -2.188 -13.986 1.00 91.06 98 TRP A C 1
ATOM 789 O O . TRP A 1 98 ? 1.888 -2.516 -14.977 1.00 91.06 98 TRP A O 1
ATOM 799 N N . THR A 1 99 ? 1.634 -2.514 -12.754 1.00 89.81 99 THR A N 1
ATOM 800 C CA . THR A 1 99 ? 2.821 -3.336 -12.502 1.00 89.81 99 THR A CA 1
ATOM 801 C C . THR A 1 99 ? 2.637 -4.760 -13.008 1.00 89.81 99 THR A C 1
ATOM 803 O O . THR A 1 99 ? 3.549 -5.297 -13.629 1.00 89.81 99 THR A O 1
ATOM 806 N N . LEU A 1 100 ? 1.467 -5.364 -12.781 1.00 89.00 100 LEU A N 1
ATOM 807 C CA . LEU A 1 100 ? 1.168 -6.714 -13.253 1.00 89.00 100 LEU A CA 1
ATOM 808 C C . LEU A 1 100 ? 1.137 -6.761 -14.782 1.00 89.00 100 LEU A C 1
ATOM 810 O O . LEU A 1 100 ? 1.786 -7.607 -15.383 1.00 89.00 100 LEU A O 1
ATOM 814 N N . GLN A 1 101 ? 0.476 -5.797 -15.415 1.00 89.00 101 GLN A N 1
ATOM 815 C CA . GLN A 1 101 ? 0.455 -5.687 -16.874 1.00 89.00 101 GLN A CA 1
ATOM 816 C C . GLN A 1 101 ? 1.866 -5.461 -17.460 1.00 89.00 101 GLN A C 1
ATOM 818 O O . GLN A 1 101 ? 2.187 -5.978 -18.524 1.00 89.00 101 GLN A O 1
ATOM 823 N N . TYR A 1 102 ? 2.747 -4.724 -16.770 1.00 88.06 102 TYR A N 1
ATOM 824 C CA . TYR A 1 102 ? 4.157 -4.620 -17.168 1.00 88.06 102 TYR A CA 1
ATOM 825 C C . TYR A 1 102 ? 4.905 -5.956 -17.009 1.00 88.06 102 TYR A C 1
ATOM 827 O O . TYR A 1 102 ? 5.736 -6.302 -17.847 1.00 88.06 102 TYR A O 1
ATOM 835 N N . LEU A 1 103 ? 4.609 -6.724 -15.955 1.00 89.00 103 LEU A N 1
ATOM 836 C CA . LEU A 1 103 ? 5.170 -8.061 -15.727 1.00 89.00 103 LEU A CA 1
ATOM 837 C C . LEU A 1 103 ? 4.719 -9.086 -16.774 1.00 89.00 103 LEU A C 1
ATOM 839 O O . LEU A 1 103 ? 5.488 -9.991 -17.081 1.00 89.00 103 LEU A O 1
ATOM 843 N N . GLU A 1 104 ? 3.533 -8.938 -17.370 1.00 89.31 104 GLU A N 1
ATOM 844 C CA . GLU A 1 104 ? 3.096 -9.790 -18.488 1.00 89.31 104 GLU A CA 1
ATOM 845 C C . GLU A 1 104 ? 4.035 -9.677 -19.703 1.00 89.31 104 GLU A C 1
ATOM 847 O O . GLU A 1 104 ? 4.277 -10.665 -20.399 1.00 89.31 104 GLU A O 1
ATOM 852 N N . GLU A 1 105 ? 4.610 -8.492 -19.938 1.00 88.31 105 GLU A N 1
ATOM 853 C CA . GLU A 1 105 ? 5.616 -8.255 -20.984 1.00 88.31 105 GLU A CA 1
ATOM 854 C C . GLU A 1 105 ? 7.052 -8.570 -20.518 1.00 88.31 105 GLU A C 1
ATOM 856 O O . GLU A 1 105 ? 7.933 -8.813 -21.349 1.00 88.31 105 GLU A O 1
ATOM 861 N N . HIS A 1 106 ? 7.283 -8.585 -19.200 1.00 88.31 106 HIS A N 1
ATOM 862 C CA . HIS A 1 106 ? 8.592 -8.729 -18.553 1.00 88.31 106 HIS A CA 1
ATOM 863 C C . HIS A 1 106 ? 8.570 -9.728 -17.377 1.00 88.31 106 HIS A C 1
ATOM 865 O O . HIS A 1 106 ? 8.845 -9.343 -16.231 1.00 88.31 106 HIS A O 1
ATOM 871 N N . PRO A 1 107 ? 8.258 -11.017 -17.620 1.00 90.88 107 PRO A N 1
ATOM 872 C CA . PRO A 1 107 ? 8.075 -12.007 -16.555 1.00 90.88 107 PRO A CA 1
ATOM 873 C C . PRO A 1 107 ? 9.351 -12.261 -15.740 1.00 90.88 107 PRO A C 1
ATOM 875 O O . PRO A 1 107 ? 9.284 -12.694 -14.594 1.00 90.88 107 PRO A O 1
ATOM 878 N N . GLU A 1 108 ? 10.532 -11.945 -16.278 1.00 90.88 108 GLU A N 1
ATOM 879 C CA . GLU A 1 108 ? 11.806 -12.031 -15.558 1.00 90.88 108 GLU A CA 1
ATOM 880 C C . GLU A 1 108 ? 11.915 -11.089 -14.345 1.00 90.88 108 GLU A C 1
ATOM 882 O O . GLU A 1 108 ? 12.866 -11.201 -13.568 1.00 90.88 108 GLU A O 1
ATOM 887 N N . LEU A 1 109 ? 10.976 -10.150 -14.193 1.00 88.38 109 LEU A N 1
ATOM 888 C CA . LEU A 1 109 ? 10.921 -9.186 -13.093 1.00 88.38 109 LEU A CA 1
ATOM 889 C C . LEU A 1 109 ? 9.912 -9.566 -11.996 1.00 88.38 109 LEU A C 1
ATOM 891 O O . LEU A 1 109 ? 9.729 -8.796 -11.047 1.00 88.38 109 LEU A O 1
ATOM 895 N N . GLU A 1 110 ? 9.265 -10.728 -12.100 1.00 88.31 110 GLU A N 1
ATOM 896 C CA . GLU A 1 110 ? 8.363 -11.247 -11.068 1.00 88.31 110 GLU A CA 1
ATOM 897 C C . GLU A 1 110 ? 9.094 -11.382 -9.719 1.00 88.31 110 GLU A C 1
ATOM 899 O O . GLU A 1 110 ? 10.242 -11.828 -9.653 1.00 88.31 110 GLU A O 1
ATOM 904 N N . GLY A 1 111 ? 8.461 -10.939 -8.628 1.00 86.19 111 GLY A N 1
ATOM 905 C CA . GLY A 1 111 ? 9.075 -10.893 -7.296 1.00 86.19 111 GLY A CA 1
ATOM 906 C C . GLY A 1 111 ? 10.038 -9.717 -7.083 1.00 86.19 111 GLY A C 1
ATOM 907 O O . GLY A 1 111 ? 10.547 -9.529 -5.976 1.00 86.19 111 GLY A O 1
ATOM 908 N N . ILE A 1 112 ? 10.338 -8.933 -8.129 1.00 88.31 112 ILE A N 1
ATOM 909 C CA . ILE A 1 112 ? 11.303 -7.824 -8.071 1.00 88.31 112 ILE A CA 1
ATOM 910 C C . ILE A 1 112 ? 10.599 -6.471 -8.041 1.00 88.31 112 ILE A C 1
ATOM 912 O O . ILE A 1 112 ? 11.071 -5.565 -7.355 1.00 88.31 112 ILE A O 1
ATOM 916 N N . ILE A 1 113 ? 9.515 -6.306 -8.803 1.00 88.62 113 ILE A N 1
ATOM 917 C CA . ILE A 1 113 ? 8.838 -5.009 -8.961 1.00 88.62 113 ILE A CA 1
ATOM 918 C C . ILE A 1 113 ? 7.381 -5.004 -8.496 1.00 88.62 113 ILE A C 1
ATOM 920 O O . ILE A 1 113 ? 6.816 -3.917 -8.382 1.00 88.62 113 ILE A O 1
ATOM 924 N N . ASP A 1 114 ? 6.785 -6.164 -8.210 1.00 90.06 114 ASP A N 1
ATOM 925 C CA . ASP A 1 114 ? 5.404 -6.269 -7.735 1.00 90.06 114 ASP A CA 1
ATOM 926 C C . ASP A 1 114 ? 5.238 -5.646 -6.344 1.00 90.06 114 ASP A C 1
ATOM 928 O O . ASP A 1 114 ? 6.134 -5.711 -5.499 1.00 90.06 114 ASP A O 1
ATOM 932 N N . TYR A 1 115 ? 4.08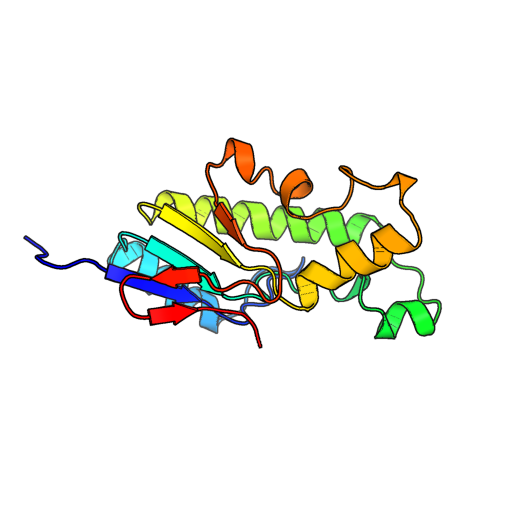1 -5.030 -6.098 1.00 93.38 115 TYR A N 1
ATOM 933 C CA . TYR A 1 115 ? 3.807 -4.340 -4.839 1.00 93.38 115 TYR A CA 1
ATOM 934 C C . TYR A 1 115 ? 3.859 -5.253 -3.606 1.00 93.38 115 TYR A C 1
ATOM 936 O O . TYR A 1 115 ? 4.483 -4.832 -2.629 1.00 93.38 115 TYR A O 1
ATOM 944 N N . PRO A 1 116 ? 3.282 -6.473 -3.602 1.00 94.88 116 PRO A N 1
ATOM 945 C CA . PRO A 1 116 ? 3.376 -7.366 -2.450 1.00 94.88 116 PRO A CA 1
ATOM 946 C C . PRO A 1 116 ? 4.818 -7.607 -1.986 1.00 94.88 116 PRO A C 1
ATOM 948 O O . PRO A 1 116 ? 5.121 -7.403 -0.804 1.00 94.88 116 PRO A O 1
ATOM 951 N N . SER A 1 117 ? 5.721 -7.931 -2.917 1.00 93.81 117 SER A N 1
ATOM 952 C CA . SER A 1 117 ? 7.140 -8.166 -2.630 1.00 93.81 117 SER A CA 1
ATOM 953 C C . SER A 1 117 ? 7.876 -6.865 -2.314 1.00 93.81 117 SER A C 1
ATOM 955 O O . SER A 1 117 ? 8.558 -6.750 -1.293 1.00 93.81 117 SER A O 1
ATOM 957 N N . MET A 1 118 ? 7.699 -5.833 -3.146 1.00 93.94 118 MET A N 1
ATOM 958 C CA . MET A 1 118 ? 8.374 -4.546 -2.981 1.00 93.94 118 MET A CA 1
ATOM 959 C C . MET A 1 118 ? 7.996 -3.844 -1.689 1.00 93.94 118 MET A C 1
ATOM 961 O O . MET A 1 118 ? 8.832 -3.108 -1.167 1.00 93.94 118 MET A O 1
ATOM 965 N N . LEU A 1 119 ? 6.779 -4.033 -1.174 1.00 96.12 119 LEU A N 1
ATOM 966 C CA . LEU A 1 119 ? 6.291 -3.433 0.067 1.00 96.12 119 LEU A CA 1
ATOM 967 C C . LEU A 1 119 ? 6.467 -4.333 1.294 1.00 96.12 119 LEU A C 1
ATOM 969 O O . LEU A 1 119 ? 6.329 -3.816 2.407 1.00 96.12 119 LEU A O 1
ATOM 973 N N . ASN A 1 120 ? 6.857 -5.599 1.109 1.00 96.12 120 ASN A N 1
ATOM 974 C CA . ASN A 1 120 ? 6.986 -6.605 2.167 1.00 96.12 120 ASN A CA 1
ATOM 975 C C . ASN A 1 120 ? 5.649 -6.842 2.894 1.00 96.12 120 ASN A C 1
ATOM 977 O O . ASN A 1 120 ? 5.573 -6.731 4.119 1.00 96.12 120 ASN A O 1
ATOM 981 N N . LEU A 1 121 ? 4.553 -7.028 2.146 1.00 97.06 121 LEU A N 1
ATOM 982 C CA . LEU A 1 121 ? 3.208 -7.074 2.739 1.00 97.06 121 LEU A CA 1
ATOM 983 C C . LEU A 1 121 ? 2.999 -8.300 3.637 1.00 97.06 121 LEU A C 1
ATOM 985 O O . LEU A 1 121 ? 2.414 -8.154 4.713 1.00 97.06 121 LEU A O 1
ATOM 989 N N . ASP A 1 122 ? 3.533 -9.460 3.249 1.00 95.75 122 ASP A N 1
ATOM 990 C CA . ASP A 1 122 ? 3.441 -10.695 4.037 1.00 95.75 122 ASP A CA 1
ATOM 991 C C . ASP A 1 122 ? 4.170 -10.548 5.381 1.00 95.75 122 ASP A C 1
ATOM 993 O O . ASP A 1 122 ? 3.583 -10.756 6.444 1.00 95.75 122 ASP A O 1
ATOM 997 N N . GLU A 1 123 ? 5.407 -10.037 5.375 1.00 97.00 123 GLU A N 1
ATOM 998 C CA . GLU A 1 123 ? 6.172 -9.827 6.612 1.00 97.00 123 GLU A CA 1
ATOM 999 C C . GLU A 1 123 ? 5.554 -8.750 7.512 1.00 97.00 123 GLU A C 1
ATOM 1001 O O . GLU A 1 123 ? 5.758 -8.742 8.729 1.00 97.00 123 GLU A O 1
ATOM 1006 N N . ARG A 1 124 ? 4.786 -7.829 6.922 1.00 97.44 124 ARG A N 1
ATOM 1007 C CA . ARG A 1 124 ? 4.023 -6.808 7.645 1.00 97.44 124 ARG A CA 1
ATOM 1008 C C . ARG A 1 124 ? 2.690 -7.329 8.181 1.00 97.44 124 ARG A C 1
ATOM 1010 O O . ARG A 1 124 ? 2.082 -6.621 8.984 1.00 97.44 124 ARG A O 1
ATOM 1017 N N . GLY A 1 125 ? 2.213 -8.495 7.748 1.00 97.62 125 GLY A N 1
ATOM 1018 C CA . GLY A 1 125 ? 0.856 -8.966 8.035 1.00 97.62 125 GLY A CA 1
ATOM 1019 C C . GLY A 1 125 ? -0.228 -8.065 7.431 1.00 97.62 125 GLY A C 1
ATOM 1020 O O . GLY A 1 125 ? -1.283 -7.880 8.040 1.00 97.62 125 GLY A O 1
ATOM 1021 N N . VAL A 1 126 ? 0.056 -7.446 6.280 1.00 98.25 126 VAL A N 1
ATOM 1022 C CA . VAL A 1 126 ? -0.916 -6.664 5.507 1.00 98.25 126 VAL A CA 1
ATOM 1023 C C . VAL A 1 126 ? -1.579 -7.592 4.500 1.00 98.25 126 VAL A C 1
ATOM 1025 O O . VAL A 1 126 ? -0.910 -8.186 3.661 1.00 98.25 126 VAL A O 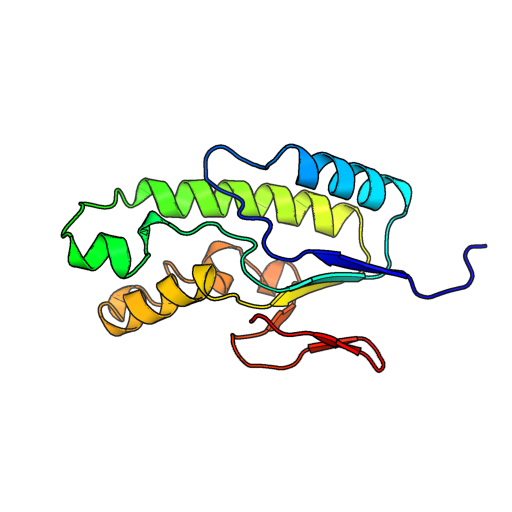1
ATOM 1028 N N . GLU A 1 127 ? -2.901 -7.706 4.578 1.00 97.38 127 GLU A N 1
ATOM 1029 C CA . GLU A 1 127 ? -3.676 -8.524 3.646 1.00 97.38 127 GLU A CA 1
ATOM 1030 C C . GLU A 1 127 ? -3.770 -7.813 2.293 1.00 97.38 127 GLU A C 1
ATOM 1032 O O . GLU A 1 127 ? -4.287 -6.696 2.226 1.00 97.38 127 GLU A O 1
ATOM 1037 N N . TRP A 1 128 ? -3.264 -8.450 1.237 1.00 97.31 128 TRP A N 1
ATOM 1038 C CA . TRP A 1 128 ? -3.392 -7.982 -0.141 1.00 97.31 128 TRP A CA 1
ATOM 1039 C C . TRP A 1 128 ? -4.631 -8.592 -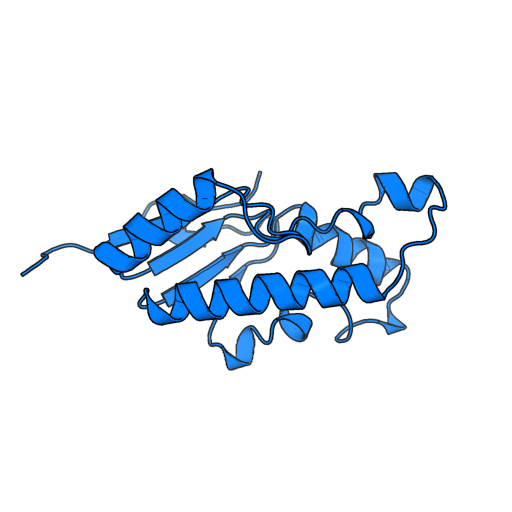0.793 1.00 97.31 128 TRP A C 1
ATOM 1041 O O . TRP A 1 128 ? -4.811 -9.810 -0.759 1.00 97.31 128 TRP A O 1
ATOM 1051 N N . VAL A 1 129 ? -5.469 -7.757 -1.399 1.00 97.00 129 VAL A N 1
ATOM 1052 C CA . VAL A 1 129 ? -6.674 -8.176 -2.120 1.00 97.00 129 VAL A CA 1
ATOM 1053 C C . VAL A 1 129 ? -6.509 -7.762 -3.586 1.00 97.00 129 VAL A C 1
ATOM 1055 O O . VAL A 1 129 ? -6.483 -6.560 -3.849 1.00 97.00 129 VAL A O 1
ATOM 1058 N N . PRO A 1 130 ? -6.370 -8.712 -4.528 1.00 95.06 130 PRO A N 1
ATOM 1059 C CA . PRO A 1 130 ? -6.176 -8.405 -5.945 1.00 95.06 130 PRO A CA 1
ATOM 1060 C C . PRO A 1 130 ? -7.318 -7.592 -6.563 1.00 95.06 130 PRO A C 1
ATOM 1062 O O . PRO A 1 130 ? -8.443 -7.580 -6.052 1.00 95.06 130 PRO A O 1
ATOM 1065 N N . GLN A 1 131 ? -7.042 -6.947 -7.696 1.00 92.06 131 GLN A N 1
ATOM 1066 C CA . GLN A 1 131 ? -8.038 -6.150 -8.406 1.00 92.06 131 GLN A CA 1
ATOM 1067 C C . GLN A 1 131 ? -9.251 -7.020 -8.786 1.00 92.06 131 GLN A C 1
ATOM 1069 O O . GLN A 1 131 ? -9.113 -8.197 -9.114 1.00 92.06 131 GLN A O 1
ATOM 1074 N N . HIS A 1 132 ? -10.451 -6.430 -8.761 1.00 89.25 132 HIS A N 1
ATOM 1075 C CA . HIS A 1 132 ? -11.746 -7.078 -9.039 1.00 89.25 132 HIS A CA 1
ATOM 1076 C C . HIS A 1 132 ? -12.236 -8.094 -7.997 1.00 89.25 132 HIS A C 1
ATOM 1078 O O . HIS A 1 132 ? -13.366 -8.576 -8.112 1.00 89.25 132 HIS A O 1
ATOM 1084 N N . GLU A 1 133 ? -11.459 -8.370 -6.949 1.00 94.62 133 GLU A N 1
ATOM 1085 C CA . GLU A 1 133 ? -11.937 -9.134 -5.801 1.00 94.62 133 GLU A CA 1
ATOM 1086 C C . GLU A 1 133 ? -12.744 -8.252 -4.833 1.00 94.62 133 GLU A C 1
ATOM 1088 O O . GLU A 1 133 ? -12.587 -7.027 -4.754 1.00 94.62 133 GLU A O 1
ATOM 1093 N N . LEU A 1 134 ? -13.649 -8.888 -4.083 1.00 96.06 134 LEU A N 1
ATOM 1094 C CA . LEU A 1 134 ? -14.458 -8.224 -3.062 1.00 96.06 134 LEU A CA 1
ATOM 1095 C C . LEU A 1 134 ? -13.874 -8.468 -1.672 1.00 96.06 134 LEU A C 1
ATOM 1097 O O . LEU A 1 134 ? -13.817 -9.605 -1.200 1.00 96.06 134 LEU A O 1
ATOM 1101 N N . TYR A 1 135 ? -13.572 -7.390 -0.954 1.00 97.25 135 TYR A N 1
ATOM 1102 C CA . TYR A 1 135 ? -13.277 -7.450 0.471 1.00 97.25 135 TYR A CA 1
ATOM 1103 C C . TYR A 1 135 ? -14.529 -7.167 1.306 1.00 97.25 135 TYR A C 1
ATOM 1105 O O . TYR A 1 135 ? -15.127 -6.093 1.220 1.00 97.25 135 TYR A O 1
ATOM 1113 N N . TRP A 1 136 ? -14.924 -8.110 2.163 1.00 96.56 136 TRP A N 1
ATOM 1114 C CA . TRP A 1 136 ? -16.106 -7.959 3.014 1.00 96.56 136 TRP A CA 1
ATOM 1115 C C . TRP A 1 136 ? -15.753 -7.408 4.397 1.00 96.56 136 TRP A C 1
ATOM 1117 O O . TRP A 1 136 ? -15.206 -8.095 5.260 1.00 96.56 136 TRP A O 1
ATOM 1127 N N . LEU A 1 137 ? -16.162 -6.166 4.652 1.00 94.06 137 LEU A N 1
ATOM 1128 C CA . LEU A 1 137 ? -16.120 -5.531 5.962 1.00 94.06 137 LEU A CA 1
ATOM 1129 C C . LEU A 1 137 ? -17.472 -5.699 6.673 1.00 94.06 137 LEU A C 1
ATOM 1131 O O . LEU A 1 137 ? -18.354 -4.836 6.637 1.00 94.06 137 LEU A O 1
ATOM 1135 N N . GLY A 1 138 ? -17.659 -6.853 7.313 1.00 92.25 138 GLY A N 1
ATOM 1136 C CA . GLY A 1 138 ? -18.946 -7.225 7.897 1.00 92.25 138 GLY A CA 1
ATOM 1137 C C . GLY A 1 138 ? -19.992 -7.451 6.804 1.00 92.25 138 GLY A C 1
ATOM 1138 O O . GLY A 1 138 ? -19.959 -8.470 6.128 1.00 92.25 138 GLY A O 1
ATOM 1139 N N . LYS A 1 139 ? -20.930 -6.510 6.635 1.00 94.94 139 LYS A N 1
ATOM 1140 C CA . LYS A 1 139 ? -21.954 -6.550 5.567 1.00 94.94 139 LYS A CA 1
ATOM 1141 C C . LYS A 1 139 ? -21.657 -5.602 4.399 1.00 94.94 139 LYS A C 1
ATOM 1143 O O . LYS A 1 139 ? -22.454 -5.532 3.470 1.00 94.94 139 LYS A O 1
ATOM 1148 N N . LEU A 1 140 ? -20.565 -4.842 4.474 1.00 95.50 140 LEU A N 1
ATOM 1149 C CA . LEU A 1 140 ? -20.145 -3.909 3.435 1.00 95.50 140 LEU A CA 1
ATOM 1150 C C . LEU A 1 140 ? -19.128 -4.600 2.523 1.00 95.50 140 LEU A C 1
ATOM 1152 O O . LEU A 1 140 ? -18.073 -5.005 3.003 1.00 95.50 140 LEU A O 1
ATOM 1156 N N . ALA A 1 141 ? -19.434 -4.719 1.233 1.00 96.69 141 ALA A N 1
ATOM 1157 C CA . ALA A 1 141 ? -18.452 -5.108 0.224 1.00 96.69 141 ALA A CA 1
ATOM 1158 C C . ALA A 1 141 ? -17.633 -3.880 -0.195 1.00 96.69 141 ALA A C 1
ATOM 1160 O O . ALA A 1 141 ? -18.202 -2.814 -0.438 1.00 96.69 141 ALA A O 1
ATOM 1161 N N . VAL A 1 142 ? -16.315 -4.037 -0.269 1.00 97.19 142 VAL A N 1
ATOM 1162 C CA . VAL A 1 142 ? -15.357 -3.019 -0.706 1.00 97.19 142 VAL A CA 1
ATOM 1163 C C . VAL A 1 142 ? -14.563 -3.591 -1.876 1.00 97.19 142 VAL A C 1
ATOM 1165 O O . VAL A 1 142 ? -14.120 -4.735 -1.815 1.00 97.19 142 VAL A O 1
ATOM 1168 N N . THR A 1 143 ? -14.408 -2.810 -2.937 1.00 95.75 143 THR A N 1
ATOM 1169 C CA . THR A 1 143 ? -13.595 -3.134 -4.115 1.00 95.75 143 THR A CA 1
ATOM 1170 C C . THR A 1 143 ? -13.175 -1.833 -4.795 1.00 95.75 143 THR A C 1
ATOM 1172 O O . THR A 1 143 ? -13.792 -0.796 -4.526 1.00 95.75 143 THR A O 1
ATOM 1175 N N . HIS A 1 144 ? -12.144 -1.888 -5.636 1.00 95.38 144 HIS A N 1
ATOM 1176 C CA . HIS A 1 144 ? -11.743 -0.758 -6.477 1.00 95.38 144 HIS A CA 1
ATOM 1177 C C . HIS A 1 144 ? -12.583 -0.700 -7.760 1.00 95.38 144 HIS A C 1
ATOM 1179 O O . HIS A 1 144 ? -13.071 -1.734 -8.227 1.00 95.38 144 HIS A O 1
ATOM 1185 N N . GLY A 1 145 ? -12.787 0.514 -8.280 1.00 85.88 145 GLY A N 1
ATOM 1186 C CA . GLY A 1 145 ? -13.654 0.813 -9.430 1.00 85.88 145 GLY A CA 1
ATOM 1187 C C . GLY A 1 145 ? -13.003 0.670 -10.799 1.00 85.88 145 GLY A C 1
ATOM 1188 O O . GLY A 1 145 ? -11.759 0.613 -10.883 1.00 85.88 145 GLY A O 1
#

Secondary structure (DSSP, 8-state):
---S--EEEE----BBTTB--HHHHHHHHHHHHH--SEEEEES--B--GGG-HHHHTTT----THHHHHHHHHHHHHHHHHHTT-SEEEEE--HHHHHHHHHHHH-GGGTTTSSHHHHHTHHHHTPEEE-TTPPEEETTEEE---

Foldseek 3Di:
DPPDAFEAEAEQQAAFLVAGDPVVVVVLVVLQVPLGQEYEDQENNHNLVLLDPVVVVVVPDRDPVRLLSRLVRVLVVLVSNVVRYNAYEYEYYPSLCSQVVVCVVVVVCVLPRHSCNSNVCVVVVYHYHYAPDWDDPPPDTGHYD